Protein AF-A0A2W4WTA4-F1 (afdb_monomer)

Organism: NCBI:txid268141

Sequence (120 aa):
MENKITAVRYIPETRELEVSFSSGDRLGCPVDALEMLTGTGSAFVQAPRPSDEQLCNVRVWAGGYAVDFPDIQQNFDLDELMALLPIERQIERSMHSGSARLPRFRGLGSQCNNDISCES

Nearest PDB structures (foldseek):
  3k8r-assembly1_B  TM=8.539E-01  e=3.849E-04  Rhodospirillum rubrum ATCC 11170
  8a0k-assembly3_C  TM=4.118E-01  e=6.319E+00  Trypanosoma brucei brucei
  4j4e-assembly2_F  TM=2.614E-01  e=2.814E+00  Nostoc ellipsosporum
  3s3z-assembly1_A  TM=2.318E-01  e=1.253E+00  Nostoc ellipsosporum
  2z6b-assembly1_A  TM=1.956E-01  e=8.937E+00  Tequatrovirus T4

Solvent-accessible surface area (backbone atoms only — not comparable to full-atom values): 7572 Å² total; per-residue (Å²): 133,84,78,31,49,73,46,54,44,57,40,76,94,75,44,25,38,41,37,34,35,69,82,71,52,72,41,79,42,53,54,88,63,51,43,52,26,38,66,74,90,84,49,76,42,80,43,81,84,78,54,66,75,45,44,62,63,36,36,70,27,83,93,19,46,24,42,33,26,70,79,72,45,38,46,46,46,45,70,54,58,57,68,65,44,71,93,63,94,70,82,74,98,68,92,78,96,71,92,70,84,61,55,80,38,60,31,69,72,83,75,80,85,78,80,82,89,79,89,130

Secondary structure (DSSP, 8-state):
----EEEEEEETTTTEEEEEETTS-EEEEEGGGSB-EEE-SS-EEEPPPPPHHHHHT-EEETTTTEEEEGGGTEEEEHHHHHTTS-S-SS--S------PPPPBP---------------

Radius of gyration: 17.09 Å; Cα contacts (8 Å, |Δi|>4): 182; chains: 1; bounding box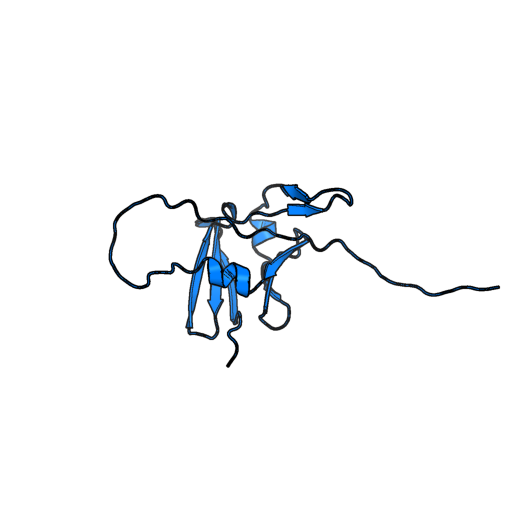: 36×32×71 Å

InterPro domains:
  IPR018841 Protein of unknown function DUF2442 [PF10387] (5-83)

Structure (mmCIF, N/CA/C/O backbone):
data_AF-A0A2W4WTA4-F1
#
_entry.id   AF-A0A2W4WTA4-F1
#
loop_
_atom_site.group_PDB
_atom_site.id
_atom_site.type_symbol
_atom_site.label_atom_id
_atom_site.label_alt_id
_atom_site.label_comp_id
_atom_site.label_asym_id
_atom_site.label_entity_id
_atom_site.label_seq_id
_atom_site.pdbx_PDB_ins_code
_atom_site.Cartn_x
_atom_site.Cartn_y
_atom_site.Cartn_z
_atom_site.occupancy
_atom_site.B_iso_or_equiv
_atom_site.auth_seq_id
_atom_site.auth_comp_id
_atom_site.auth_asym_id
_atom_site.auth_atom_id
_atom_site.pdbx_PDB_model_num
ATOM 1 N N . MET A 1 1 ? -15.506 -17.505 4.496 1.00 58.25 1 MET A N 1
ATOM 2 C CA . MET A 1 1 ? -15.315 -16.290 3.682 1.00 58.25 1 MET A CA 1
ATOM 3 C C . MET A 1 1 ? -13.830 -15.999 3.725 1.00 58.25 1 MET A C 1
ATOM 5 O O . MET A 1 1 ? -13.295 -15.938 4.823 1.00 58.25 1 MET A O 1
ATOM 9 N N . GLU A 1 2 ? -13.159 -15.974 2.577 1.00 84.81 2 GLU A N 1
ATOM 10 C CA . GLU A 1 2 ? -11.730 -15.640 2.519 1.00 84.81 2 GLU A CA 1
ATOM 11 C C . GLU A 1 2 ? -11.547 -14.158 2.848 1.00 84.81 2 GLU A C 1
ATOM 13 O O . GLU A 1 2 ? -12.364 -13.336 2.422 1.00 84.81 2 GLU A O 1
ATOM 18 N N . ASN A 1 3 ? -10.521 -13.825 3.638 1.00 93.19 3 ASN A N 1
ATOM 19 C CA . ASN A 1 3 ? -10.240 -12.433 3.967 1.00 93.19 3 ASN A CA 1
ATOM 20 C C . ASN A 1 3 ? -9.751 -11.693 2.712 1.00 93.19 3 ASN A C 1
ATOM 22 O O . ASN A 1 3 ? -9.122 -12.291 1.845 1.00 93.19 3 ASN A O 1
ATOM 26 N N . LYS A 1 4 ? -10.050 -10.401 2.609 1.00 97.31 4 LYS A N 1
ATOM 27 C CA . LYS A 1 4 ? -9.649 -9.530 1.503 1.00 97.31 4 LYS A CA 1
ATOM 28 C C . LYS A 1 4 ? -9.276 -8.155 2.010 1.00 97.31 4 LYS A C 1
ATOM 30 O O . LYS A 1 4 ? -9.816 -7.688 3.008 1.00 97.31 4 LYS A O 1
ATOM 35 N N . ILE A 1 5 ? -8.430 -7.477 1.258 1.00 98.00 5 ILE A N 1
ATOM 36 C CA . ILE A 1 5 ? -8.140 -6.059 1.406 1.00 98.00 5 ILE A CA 1
ATOM 37 C C . ILE A 1 5 ? -9.322 -5.279 0.834 1.00 98.00 5 ILE A C 1
ATOM 39 O O . ILE A 1 5 ? -9.713 -5.471 -0.319 1.00 98.00 5 ILE A O 1
ATOM 43 N N . THR A 1 6 ? -9.912 -4.415 1.651 1.00 98.19 6 THR A N 1
ATOM 44 C CA . THR A 1 6 ? -11.095 -3.620 1.290 1.0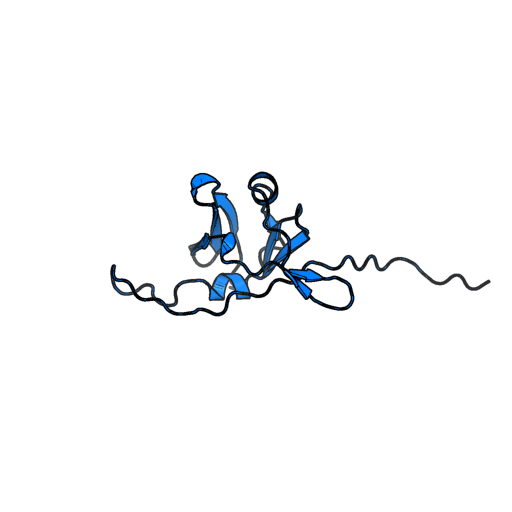0 98.19 6 THR A CA 1
ATOM 45 C C . THR A 1 6 ? -10.760 -2.156 1.055 1.00 98.19 6 THR A C 1
ATOM 47 O O . THR A 1 6 ? -11.444 -1.491 0.281 1.00 98.19 6 THR A O 1
ATOM 50 N N . ALA A 1 7 ? -9.700 -1.657 1.688 1.00 98.25 7 ALA A N 1
ATOM 51 C CA . ALA A 1 7 ? -9.190 -0.313 1.477 1.00 98.25 7 ALA A CA 1
ATOM 52 C C . ALA A 1 7 ? -7.701 -0.249 1.812 1.00 98.25 7 ALA A C 1
ATOM 54 O O . ALA A 1 7 ? -7.212 -0.990 2.668 1.00 98.25 7 ALA A O 1
ATOM 55 N N . VAL A 1 8 ? -7.005 0.678 1.162 1.00 98.25 8 VAL A N 1
ATOM 56 C CA . VAL A 1 8 ? -5.624 1.031 1.472 1.00 98.25 8 VAL A CA 1
ATOM 57 C C . VAL A 1 8 ? -5.429 2.530 1.293 1.00 98.25 8 VAL A C 1
ATOM 59 O O . VAL A 1 8 ? -6.057 3.129 0.418 1.00 98.25 8 VAL A O 1
ATOM 62 N N . ARG A 1 9 ? -4.576 3.134 2.118 1.00 98.00 9 ARG A N 1
ATOM 63 C CA . ARG A 1 9 ? -4.106 4.507 1.926 1.00 98.00 9 ARG A CA 1
ATOM 64 C C . ARG A 1 9 ? -2.722 4.711 2.524 1.00 98.00 9 ARG A C 1
ATOM 66 O O . ARG A 1 9 ? -2.367 4.074 3.513 1.00 98.00 9 ARG A O 1
ATOM 73 N N . TYR A 1 10 ? -1.985 5.645 1.941 1.00 98.00 10 TYR A N 1
ATOM 74 C CA . TYR A 1 10 ? -0.745 6.164 2.497 1.00 98.00 10 TYR A CA 1
ATOM 75 C C . TYR A 1 10 ? -1.025 7.385 3.385 1.00 98.00 10 TYR A C 1
ATOM 77 O O . TYR A 1 10 ? -1.870 8.214 3.043 1.00 98.00 10 TYR A O 1
ATOM 85 N N . ILE A 1 11 ? -0.331 7.483 4.520 1.00 97.06 11 ILE A N 1
ATOM 86 C CA . ILE A 1 11 ? -0.392 8.605 5.464 1.00 97.06 11 ILE A CA 1
ATOM 87 C C . ILE A 1 11 ? 0.977 9.309 5.439 1.00 97.06 11 ILE A C 1
ATOM 89 O O . ILE A 1 11 ? 1.921 8.809 6.059 1.00 97.06 11 ILE A O 1
ATOM 93 N N . PRO A 1 12 ? 1.123 10.442 4.721 1.00 95.81 12 PRO A N 1
ATOM 94 C CA . PRO A 1 12 ? 2.414 11.114 4.552 1.00 95.81 12 PRO A CA 1
ATOM 95 C C . PRO A 1 12 ? 3.039 11.594 5.864 1.00 95.81 12 PRO A C 1
ATOM 97 O O . PRO A 1 12 ? 4.255 11.548 6.022 1.00 95.81 12 PRO A O 1
ATOM 100 N N . GLU A 1 13 ? 2.218 12.021 6.825 1.00 94.88 13 GLU A N 1
ATOM 101 C CA . GLU A 1 13 ? 2.679 12.609 8.086 1.00 94.88 13 GLU A CA 1
ATOM 102 C C . GLU A 1 13 ? 3.476 11.619 8.941 1.00 94.88 13 GLU A C 1
ATOM 104 O O . GLU A 1 13 ? 4.407 12.016 9.643 1.00 94.88 13 GLU A O 1
ATOM 109 N N . THR A 1 14 ? 3.116 10.336 8.883 1.00 94.06 14 THR A N 1
ATOM 110 C CA . THR A 1 14 ? 3.766 9.257 9.641 1.00 94.06 14 THR A CA 1
ATOM 111 C C . THR A 1 14 ? 4.542 8.285 8.754 1.00 94.06 14 THR A C 1
ATOM 113 O O . THR A 1 14 ? 5.232 7.408 9.268 1.00 94.06 14 THR A O 1
ATOM 116 N N . ARG A 1 15 ? 4.475 8.451 7.426 1.00 95.44 15 ARG A N 1
ATOM 117 C CA . ARG A 1 15 ? 4.963 7.497 6.417 1.00 95.44 15 ARG A CA 1
ATOM 118 C C . ARG A 1 15 ? 4.444 6.074 6.639 1.00 95.44 15 ARG A C 1
ATOM 120 O O . ARG A 1 15 ? 5.175 5.090 6.491 1.00 95.44 15 ARG A O 1
ATOM 127 N N . GLU A 1 16 ? 3.166 5.964 6.982 1.00 95.81 16 GLU A N 1
ATOM 128 C CA . GLU A 1 16 ? 2.505 4.689 7.256 1.00 95.81 16 GLU A CA 1
ATOM 129 C C . GLU A 1 16 ? 1.545 4.287 6.138 1.00 95.81 16 GLU A C 1
ATOM 131 O O . GLU A 1 16 ? 0.882 5.111 5.507 1.00 95.81 16 GLU A O 1
ATOM 136 N N . LEU A 1 17 ? 1.460 2.981 5.923 1.00 96.06 17 LEU A N 1
ATOM 137 C CA . LEU A 1 17 ? 0.427 2.332 5.143 1.00 96.06 17 LEU A CA 1
ATOM 138 C C . LEU A 1 17 ? -0.697 1.897 6.083 1.00 96.06 17 LEU A C 1
ATOM 140 O O . LEU A 1 17 ? -0.464 1.122 7.013 1.00 96.06 17 LEU A O 1
ATOM 144 N N . GLU A 1 18 ? -1.914 2.359 5.819 1.00 97.25 18 GLU A N 1
ATOM 145 C CA . GLU A 1 18 ? -3.117 1.878 6.494 1.00 97.25 18 GLU A CA 1
ATOM 146 C C . GLU A 1 18 ? -3.875 0.933 5.558 1.00 97.25 18 GLU A C 1
ATOM 148 O O . GLU A 1 18 ? -4.274 1.326 4.460 1.00 97.25 18 GLU A O 1
ATOM 153 N N . VAL A 1 19 ? -4.091 -0.307 5.998 1.00 97.31 19 VAL A N 1
ATOM 154 C CA . VAL A 1 19 ? -4.804 -1.352 5.250 1.00 97.31 19 VAL A CA 1
ATOM 155 C C . VAL A 1 19 ? -6.011 -1.805 6.060 1.00 97.31 19 VAL A C 1
ATOM 157 O O . VAL A 1 19 ? -5.891 -2.120 7.244 1.00 97.31 19 VAL A O 1
ATOM 160 N N . SER A 1 20 ? -7.184 -1.844 5.432 1.00 97.56 20 SER A N 1
ATOM 161 C CA . SER A 1 20 ? -8.400 -2.414 6.020 1.00 97.56 20 SER A CA 1
ATOM 162 C C . SER A 1 20 ? -8.715 -3.759 5.386 1.00 97.56 20 SER A C 1
ATOM 164 O O . SER A 1 20 ? -8.649 -3.903 4.162 1.00 97.56 20 SER A O 1
ATOM 166 N N . PHE A 1 21 ? -9.104 -4.722 6.217 1.00 96.62 21 PHE A N 1
ATOM 167 C CA . PHE A 1 21 ? -9.458 -6.067 5.782 1.00 96.62 21 PHE A CA 1
ATOM 168 C C . PHE A 1 21 ? -10.957 -6.334 5.938 1.00 96.62 21 PHE A C 1
ATOM 170 O O . PHE A 1 21 ? -11.643 -5.727 6.762 1.00 96.62 21 PHE A O 1
ATOM 177 N N . SER A 1 22 ? -11.483 -7.283 5.168 1.00 96.88 22 SER A N 1
ATOM 178 C CA . SER A 1 22 ? -12.884 -7.711 5.243 1.00 96.88 22 SER A CA 1
ATOM 179 C C . SER A 1 22 ? -13.239 -8.401 6.565 1.00 96.88 22 SER A C 1
ATOM 181 O O . SER A 1 22 ? -14.412 -8.440 6.923 1.00 96.88 22 SER A O 1
ATOM 183 N N . SER A 1 23 ? -12.242 -8.894 7.312 1.00 93.50 23 SER A N 1
ATOM 184 C CA . SER A 1 23 ? -12.400 -9.383 8.688 1.00 93.50 23 SER A CA 1
ATOM 185 C C . SER A 1 23 ? -12.774 -8.278 9.683 1.00 93.50 23 SER A C 1
ATOM 187 O O . SER A 1 23 ? -13.227 -8.577 10.785 1.00 93.50 23 SER A O 1
ATOM 189 N N . GLY A 1 24 ? -12.600 -7.005 9.307 1.00 94.31 24 GLY A N 1
ATOM 190 C CA . GLY A 1 24 ? -12.736 -5.848 10.191 1.00 94.31 24 GLY A CA 1
ATOM 191 C C . GLY A 1 24 ? -11.422 -5.421 10.851 1.00 94.31 24 GLY A C 1
ATOM 192 O O . GLY A 1 24 ? -11.381 -4.365 11.487 1.00 94.31 24 GLY A O 1
ATOM 193 N N . ASP A 1 25 ? -10.348 -6.197 10.679 1.00 93.81 25 ASP A N 1
ATOM 194 C CA . ASP A 1 25 ? -9.015 -5.824 11.145 1.00 93.81 25 ASP A CA 1
ATOM 195 C C . ASP A 1 25 ? -8.446 -4.653 10.342 1.00 93.81 25 ASP A C 1
ATOM 197 O O . ASP A 1 25 ? -8.835 -4.383 9.198 1.00 93.81 25 ASP A O 1
ATOM 201 N N . ARG A 1 26 ? -7.491 -3.957 10.961 1.00 95.19 26 ARG A N 1
ATOM 202 C CA . ARG A 1 26 ? -6.735 -2.874 10.338 1.00 95.19 26 ARG A CA 1
ATOM 203 C C . ARG A 1 26 ? -5.259 -3.035 10.649 1.00 95.19 26 ARG A C 1
ATOM 205 O O . ARG A 1 26 ? -4.900 -3.263 11.802 1.00 95.19 26 ARG A O 1
ATOM 212 N N . LEU A 1 27 ? -4.433 -2.870 9.627 1.00 94.38 27 LEU A N 1
ATOM 213 C CA . LEU A 1 27 ? -2.984 -2.805 9.742 1.00 94.38 27 LEU A CA 1
ATOM 214 C C . LEU A 1 27 ? -2.546 -1.353 9.557 1.00 94.38 27 LEU A C 1
ATOM 216 O O . LEU A 1 27 ? -2.894 -0.737 8.554 1.00 94.38 27 LEU A O 1
ATOM 220 N N . GLY A 1 28 ? -1.773 -0.835 10.507 1.00 94.56 28 GLY A N 1
ATOM 221 C CA . GLY A 1 28 ? -0.923 0.337 10.313 1.00 94.56 28 GLY A CA 1
ATOM 222 C C . GLY A 1 28 ? 0.524 -0.137 10.288 1.00 94.56 28 GLY A C 1
ATOM 223 O O . GLY A 1 28 ? 0.960 -0.787 11.237 1.00 94.56 28 GLY A O 1
ATOM 224 N N . CYS A 1 29 ? 1.248 0.124 9.203 1.00 91.06 29 CYS A N 1
ATOM 225 C CA . CYS A 1 29 ? 2.632 -0.316 9.052 1.00 91.06 29 CYS A CA 1
ATOM 226 C C . CYS A 1 29 ? 3.499 0.813 8.483 1.00 91.06 29 CYS A C 1
ATOM 228 O O . CYS A 1 29 ? 3.147 1.358 7.435 1.00 91.06 29 CYS A O 1
ATOM 230 N N . PRO A 1 30 ? 4.639 1.160 9.109 1.00 92.94 30 PRO A N 1
ATOM 231 C CA . PRO A 1 30 ? 5.600 2.075 8.507 1.00 92.94 30 PRO A CA 1
ATOM 232 C C . PRO A 1 30 ? 6.081 1.531 7.161 1.00 92.94 30 PRO A C 1
ATOM 234 O O . PRO A 1 30 ? 6.616 0.425 7.095 1.00 92.94 30 PRO A O 1
ATOM 237 N N . VAL A 1 31 ? 5.945 2.316 6.091 1.00 91.81 31 VAL A N 1
ATOM 238 C CA . VAL A 1 31 ? 6.370 1.895 4.744 1.00 91.81 31 VAL A CA 1
ATOM 239 C C . VAL A 1 31 ? 7.870 1.601 4.707 1.00 91.81 31 VAL A C 1
ATOM 241 O O . VAL A 1 31 ? 8.319 0.712 3.997 1.00 91.81 31 VAL A O 1
ATOM 244 N N . ASP A 1 32 ? 8.656 2.300 5.522 1.00 88.94 32 ASP A N 1
ATOM 245 C CA . ASP A 1 32 ? 10.103 2.103 5.591 1.00 88.94 32 ASP A CA 1
ATOM 246 C C . ASP A 1 32 ? 10.506 0.767 6.258 1.00 88.94 32 ASP A C 1
ATOM 248 O O . ASP A 1 32 ? 11.669 0.375 6.179 1.00 88.94 32 ASP A O 1
ATOM 252 N N . ALA A 1 33 ? 9.570 0.063 6.907 1.00 87.69 33 ALA A N 1
ATOM 253 C CA . ALA A 1 33 ? 9.780 -1.291 7.421 1.00 87.69 33 ALA A CA 1
ATOM 254 C C . ALA A 1 33 ? 9.484 -2.376 6.367 1.00 87.69 33 ALA A C 1
ATOM 256 O O . ALA A 1 33 ? 9.672 -3.557 6.630 1.00 87.69 33 ALA A O 1
ATOM 257 N N . LEU A 1 34 ? 9.011 -2.008 5.178 1.00 88.50 34 LEU A N 1
ATOM 258 C CA . LEU A 1 34 ? 8.666 -2.942 4.110 1.00 88.50 34 LEU A CA 1
ATOM 259 C C . LEU A 1 34 ? 9.920 -3.237 3.258 1.00 88.50 34 LEU A C 1
ATOM 261 O O . LEU A 1 34 ? 10.576 -2.315 2.772 1.00 88.50 34 LEU A O 1
ATOM 265 N N . GLU A 1 35 ? 10.289 -4.514 3.069 1.00 86.81 35 GLU A N 1
ATOM 266 C CA . GLU A 1 35 ? 11.495 -4.901 2.307 1.00 86.81 35 GLU A CA 1
ATOM 267 C C . GLU A 1 35 ? 11.257 -4.818 0.794 1.00 86.81 35 GLU A C 1
ATOM 269 O O . GLU A 1 35 ? 10.975 -5.815 0.129 1.00 86.81 35 GLU A O 1
ATOM 274 N N . MET A 1 36 ? 11.322 -3.610 0.234 1.00 87.56 36 MET A N 1
ATOM 275 C CA . MET A 1 36 ? 11.114 -3.378 -1.199 1.00 87.56 36 MET A CA 1
ATOM 276 C C . MET A 1 36 ? 12.337 -3.802 -2.017 1.00 87.56 36 MET A C 1
ATOM 278 O O . MET A 1 36 ? 13.433 -3.278 -1.801 1.00 87.56 36 MET A O 1
ATOM 282 N N . LEU A 1 37 ? 12.158 -4.697 -2.993 1.00 85.31 37 LEU A N 1
ATOM 283 C CA . LEU A 1 37 ? 13.258 -5.209 -3.816 1.00 85.31 37 LEU A CA 1
ATOM 284 C C . LEU A 1 37 ? 12.994 -5.017 -5.311 1.00 85.31 37 LEU A C 1
ATOM 286 O O . LEU A 1 37 ? 11.901 -5.270 -5.823 1.00 85.31 37 LEU A O 1
ATOM 290 N N . THR A 1 38 ? 14.044 -4.659 -6.042 1.00 83.62 38 THR A N 1
ATOM 291 C CA . THR A 1 38 ? 14.045 -4.589 -7.505 1.00 83.62 38 THR A CA 1
ATOM 292 C C . THR A 1 38 ? 14.791 -5.792 -8.072 1.00 83.62 38 THR A C 1
ATOM 294 O O . THR A 1 38 ? 15.915 -6.094 -7.664 1.00 83.62 38 THR A O 1
ATOM 297 N N . GLY A 1 39 ? 14.178 -6.485 -9.034 1.00 79.88 39 GLY A N 1
ATOM 298 C CA . GLY A 1 39 ? 14.843 -7.544 -9.789 1.00 79.88 39 GLY A CA 1
ATOM 299 C C . GLY A 1 39 ? 15.764 -6.962 -10.863 1.00 79.88 39 GLY A C 1
ATOM 300 O O . GLY A 1 39 ? 15.319 -6.187 -11.703 1.00 79.88 39 GLY A O 1
ATOM 301 N N . THR A 1 40 ? 17.036 -7.360 -10.874 1.00 81.25 40 THR A N 1
ATOM 302 C CA . THR A 1 40 ? 18.023 -6.969 -11.903 1.00 81.25 40 THR A CA 1
ATOM 303 C C . THR A 1 40 ? 18.224 -8.049 -12.974 1.00 81.25 40 THR A C 1
ATOM 305 O O . THR A 1 40 ? 19.185 -8.010 -13.738 1.00 81.25 40 THR A O 1
ATOM 308 N N . GLY A 1 41 ? 17.346 -9.055 -13.012 1.00 80.25 41 GLY A N 1
ATOM 309 C CA . GLY A 1 41 ? 17.446 -10.233 -13.882 1.00 80.25 41 GLY A CA 1
ATOM 310 C C . GLY A 1 41 ? 18.342 -11.348 -13.331 1.00 80.25 41 GLY A C 1
ATOM 311 O O . GLY A 1 41 ? 18.064 -12.517 -13.577 1.00 80.25 41 GLY A O 1
ATOM 312 N N . SER A 1 42 ? 19.367 -11.019 -12.539 1.00 83.00 42 SER A N 1
ATOM 313 C CA . SER A 1 42 ? 20.273 -11.995 -11.905 1.00 83.00 42 SER A CA 1
ATOM 314 C C . SER A 1 42 ? 20.168 -12.044 -10.379 1.00 83.00 42 SER A C 1
ATOM 316 O O . SER A 1 42 ? 20.554 -13.041 -9.771 1.00 83.00 42 SER A O 1
ATOM 318 N N . ALA A 1 43 ? 19.635 -10.992 -9.755 1.00 82.75 43 ALA A N 1
ATOM 319 C CA . ALA A 1 43 ? 19.449 -10.905 -8.314 1.00 82.75 43 ALA A CA 1
ATOM 320 C C . ALA A 1 43 ? 18.270 -9.992 -7.955 1.00 82.75 43 ALA A C 1
ATOM 322 O O . ALA A 1 43 ? 17.822 -9.173 -8.760 1.00 82.75 43 ALA A O 1
ATOM 323 N N . PHE A 1 44 ? 17.804 -10.119 -6.715 1.00 83.81 44 PHE A N 1
ATOM 324 C CA . PHE A 1 44 ? 16.982 -9.101 -6.073 1.00 83.81 44 PHE A CA 1
ATOM 325 C C . PHE A 1 44 ? 17.891 -8.208 -5.238 1.00 83.81 44 PHE A C 1
ATOM 327 O O . PHE A 1 44 ? 18.677 -8.703 -4.428 1.00 83.81 44 PHE A O 1
ATOM 334 N N . VAL A 1 45 ? 17.798 -6.902 -5.457 1.00 88.06 45 VAL A N 1
ATOM 335 C CA . VAL A 1 45 ? 18.525 -5.887 -4.689 1.00 88.06 45 VAL A CA 1
ATOM 336 C C . VAL A 1 45 ? 17.534 -4.941 -4.036 1.00 88.06 45 VAL A C 1
ATOM 338 O O . VAL A 1 45 ? 16.409 -4.802 -4.511 1.00 88.06 45 VAL A O 1
ATOM 341 N N . GLN A 1 46 ? 17.957 -4.273 -2.966 1.00 87.06 46 GLN A N 1
ATOM 342 C CA . GLN A 1 46 ? 17.134 -3.271 -2.301 1.00 87.06 46 GLN A CA 1
ATOM 343 C C . GLN A 1 46 ? 16.711 -2.182 -3.294 1.00 87.06 46 GLN A C 1
ATOM 345 O O . GLN A 1 46 ? 17.557 -1.575 -3.957 1.00 87.06 46 GLN A O 1
ATOM 350 N N . ALA A 1 47 ? 15.406 -1.938 -3.392 1.00 87.25 47 ALA A N 1
ATOM 351 C CA . ALA A 1 47 ? 14.875 -0.848 -4.191 1.00 87.25 47 ALA A CA 1
ATOM 352 C C . ALA A 1 47 ? 15.255 0.504 -3.557 1.00 87.25 47 ALA A C 1
ATOM 354 O O . ALA A 1 47 ? 15.357 0.603 -2.326 1.00 87.25 47 ALA A O 1
ATOM 355 N N . PRO A 1 48 ? 15.449 1.566 -4.361 1.00 89.31 48 PRO A N 1
ATOM 356 C CA . PRO A 1 48 ? 15.571 2.918 -3.832 1.00 89.31 48 PRO A CA 1
ATOM 357 C C . PRO A 1 48 ? 14.389 3.257 -2.920 1.00 89.31 48 PRO A C 1
ATOM 359 O O . PRO A 1 48 ? 13.253 2.881 -3.206 1.00 89.31 48 PRO A O 1
ATOM 362 N N . ARG A 1 49 ? 14.652 3.995 -1.836 1.00 92.19 49 ARG A N 1
ATOM 363 C CA . ARG A 1 49 ? 13.601 4.472 -0.928 1.00 92.19 49 ARG A CA 1
ATOM 364 C C . ARG A 1 49 ? 12.578 5.316 -1.716 1.00 92.19 49 ARG A C 1
ATOM 366 O O . ARG A 1 49 ? 12.992 6.326 -2.288 1.00 92.19 49 ARG A O 1
ATOM 373 N N . PRO A 1 50 ? 11.278 4.970 -1.711 1.00 93.19 50 PRO A N 1
ATOM 374 C CA . PRO A 1 50 ? 10.259 5.746 -2.418 1.00 93.19 50 PRO A CA 1
ATOM 375 C C . PRO A 1 50 ? 10.019 7.131 -1.810 1.00 93.19 50 PRO A C 1
ATOM 377 O O . PRO A 1 50 ? 10.061 7.303 -0.581 1.00 93.19 50 PRO A O 1
ATOM 380 N N . SER A 1 51 ? 9.699 8.102 -2.670 1.00 95.81 51 SER A N 1
ATOM 381 C CA . SER A 1 51 ? 9.184 9.409 -2.251 1.00 95.81 51 SER A CA 1
ATOM 382 C C . SER A 1 51 ? 7.730 9.314 -1.777 1.00 95.81 51 SER A C 1
ATOM 384 O O . SER A 1 51 ? 7.019 8.369 -2.111 1.00 95.81 51 SER A O 1
ATOM 386 N N . ASP A 1 52 ? 7.265 10.306 -1.013 1.00 96.56 52 ASP A N 1
ATOM 387 C CA . ASP A 1 52 ? 5.860 10.372 -0.582 1.00 96.56 52 ASP A CA 1
ATOM 388 C C . ASP A 1 52 ? 4.894 10.403 -1.774 1.00 96.56 52 ASP A C 1
ATOM 390 O O . ASP A 1 52 ? 3.877 9.717 -1.762 1.00 96.56 52 ASP A O 1
ATOM 394 N N . GLU A 1 53 ? 5.242 11.140 -2.832 1.00 96.56 53 GLU A N 1
ATOM 395 C CA . GLU A 1 53 ? 4.430 11.244 -4.050 1.00 96.56 53 GLU A CA 1
ATOM 396 C C . GLU A 1 53 ? 4.208 9.879 -4.712 1.00 96.56 53 GLU A C 1
ATOM 398 O O . GLU A 1 53 ? 3.083 9.558 -5.087 1.00 96.56 53 GLU A O 1
ATOM 403 N N . GLN A 1 54 ? 5.252 9.046 -4.783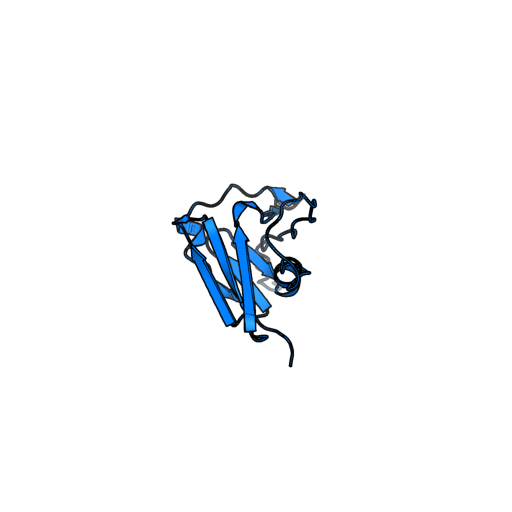 1.00 95.31 54 GLN A N 1
ATOM 404 C CA . GLN A 1 54 ? 5.161 7.690 -5.335 1.00 95.31 54 GLN A CA 1
ATOM 405 C C . GLN A 1 54 ? 4.313 6.752 -4.463 1.00 95.31 54 GLN A C 1
ATOM 407 O O . GLN A 1 54 ? 3.715 5.799 -4.964 1.00 95.31 54 GLN A O 1
ATOM 412 N N . LEU A 1 55 ? 4.267 7.000 -3.152 1.00 96.19 55 LEU A N 1
ATOM 413 C CA . LEU A 1 55 ? 3.495 6.200 -2.198 1.00 96.19 55 LEU A CA 1
ATOM 414 C C . LEU A 1 55 ? 2.011 6.589 -2.172 1.00 96.19 55 LEU A C 1
ATOM 416 O O . LEU A 1 55 ? 1.164 5.743 -1.887 1.00 96.19 55 LEU A O 1
ATOM 420 N N . CYS A 1 56 ? 1.673 7.835 -2.511 1.00 96.31 56 CYS A N 1
ATOM 421 C CA . CYS A 1 56 ? 0.293 8.330 -2.53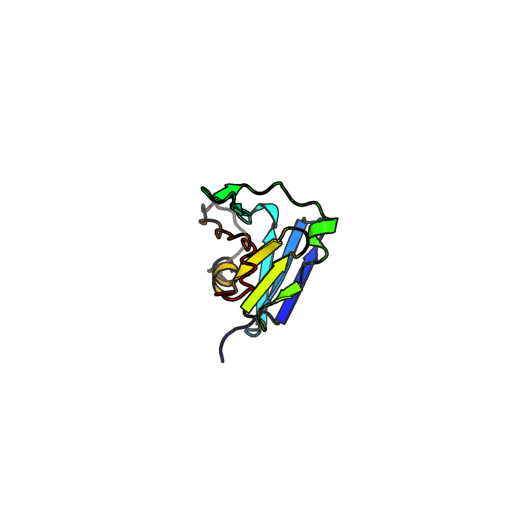6 1.00 96.31 56 CYS A CA 1
ATOM 422 C C . CYS A 1 56 ? -0.614 7.592 -3.534 1.00 96.31 56 CYS A C 1
ATOM 424 O O . CYS A 1 56 ? -1.818 7.502 -3.302 1.00 96.31 56 CYS A O 1
ATOM 426 N N . ASN A 1 57 ? -0.053 7.032 -4.609 1.00 95.00 57 ASN A N 1
ATOM 427 C CA . ASN A 1 57 ? -0.806 6.303 -5.638 1.00 95.00 57 ASN A CA 1
ATOM 428 C C . ASN A 1 57 ? -1.083 4.830 -5.284 1.00 95.00 57 ASN A C 1
ATOM 430 O O . ASN A 1 57 ? -1.466 4.038 -6.150 1.00 95.00 57 ASN A O 1
ATOM 434 N N . VAL A 1 58 ? -0.896 4.452 -4.017 1.00 97.25 58 VAL A N 1
ATOM 435 C CA . VAL A 1 58 ? -1.189 3.109 -3.518 1.00 97.25 58 VAL A CA 1
ATOM 436 C C . VAL A 1 58 ? -2.651 2.718 -3.738 1.00 97.25 58 VAL A C 1
ATOM 438 O O . VAL A 1 58 ? -3.572 3.511 -3.533 1.00 97.25 58 VAL A O 1
ATOM 441 N N . ARG A 1 59 ? -2.882 1.466 -4.139 1.00 97.88 59 ARG A N 1
ATOM 442 C CA . ARG A 1 59 ? -4.225 0.954 -4.440 1.00 97.88 59 ARG A CA 1
ATOM 443 C C . ARG A 1 59 ? -4.399 -0.505 -4.052 1.00 97.88 59 ARG A C 1
ATOM 445 O O . ARG A 1 59 ? -3.442 -1.269 -3.975 1.00 97.88 59 ARG A O 1
ATOM 452 N N . VAL A 1 60 ? -5.652 -0.903 -3.853 1.00 98.12 60 VAL A N 1
ATOM 453 C CA . VAL A 1 60 ? -6.013 -2.321 -3.755 1.00 98.12 60 VAL A CA 1
ATOM 454 C C . VAL A 1 60 ? -5.907 -2.942 -5.146 1.00 98.12 60 VAL A C 1
ATOM 456 O O . VAL A 1 60 ? -6.383 -2.368 -6.127 1.00 98.12 60 VAL A O 1
ATOM 459 N N . TRP A 1 61 ? -5.304 -4.122 -5.233 1.00 96.81 61 TRP A N 1
ATOM 460 C CA . TRP A 1 61 ? -5.074 -4.833 -6.484 1.00 96.81 61 TRP A CA 1
ATOM 461 C C . TRP A 1 61 ? -5.449 -6.316 -6.375 1.00 96.81 61 TRP A C 1
ATOM 463 O O . TRP A 1 61 ? -5.910 -6.789 -5.331 1.00 96.81 61 TRP A O 1
ATOM 473 N N . ALA A 1 62 ? -5.350 -7.032 -7.499 1.00 95.44 62 ALA A N 1
ATOM 474 C CA . ALA A 1 62 ? -5.647 -8.460 -7.614 1.00 95.44 62 ALA A CA 1
ATOM 475 C C . ALA A 1 62 ? -7.013 -8.872 -7.020 1.00 95.44 62 ALA A C 1
ATOM 477 O O . ALA A 1 62 ? -7.144 -9.936 -6.434 1.00 95.44 62 ALA A O 1
ATOM 478 N N . GLY A 1 63 ? -8.046 -8.025 -7.118 1.00 95.81 63 GLY A N 1
ATOM 479 C CA . GLY A 1 63 ? -9.377 -8.334 -6.572 1.00 95.81 63 GLY A CA 1
ATOM 480 C C . GLY A 1 63 ? -9.453 -8.387 -5.036 1.00 95.81 63 GLY A C 1
ATOM 481 O O . GLY A 1 63 ? -10.340 -9.059 -4.497 1.00 95.81 63 GLY A O 1
ATOM 482 N N . GLY A 1 64 ? -8.540 -7.689 -4.349 1.00 97.06 64 GLY A N 1
ATOM 483 C CA . GLY A 1 64 ? -8.463 -7.617 -2.887 1.00 97.06 64 GLY A CA 1
ATOM 484 C C . GLY A 1 64 ? -7.400 -8.521 -2.265 1.00 97.06 64 GLY A C 1
ATOM 485 O O . GLY A 1 64 ? -7.386 -8.661 -1.046 1.00 97.06 64 GLY A O 1
ATOM 486 N N . TYR A 1 65 ? -6.532 -9.137 -3.068 1.00 96.75 65 TYR A N 1
ATOM 487 C CA . TYR A 1 65 ? -5.484 -10.041 -2.581 1.00 96.75 65 TYR A CA 1
ATOM 488 C C . TYR A 1 65 ? -4.084 -9.416 -2.570 1.00 96.75 65 TYR A C 1
ATOM 490 O O . TYR A 1 65 ? -3.145 -10.082 -2.155 1.00 96.75 65 TYR A O 1
ATOM 498 N N . ALA A 1 66 ? -3.939 -8.149 -2.972 1.00 96.31 66 ALA A N 1
ATOM 499 C CA . ALA A 1 66 ? -2.680 -7.418 -2.865 1.00 96.31 66 ALA A CA 1
ATOM 500 C C . ALA A 1 66 ? -2.895 -5.904 -2.701 1.00 96.31 66 ALA A C 1
ATOM 502 O O . ALA A 1 66 ? -3.933 -5.359 -3.095 1.00 96.31 66 ALA A O 1
ATOM 503 N N . VAL A 1 67 ? -1.892 -5.223 -2.154 1.00 96.75 67 VAL A N 1
ATOM 504 C CA . VAL A 1 67 ? -1.686 -3.775 -2.303 1.00 96.75 67 VAL A CA 1
ATOM 505 C C . VAL A 1 67 ? -0.671 -3.549 -3.415 1.00 96.75 67 VAL A C 1
ATOM 507 O O . VAL A 1 67 ? 0.339 -4.236 -3.457 1.00 96.75 67 VAL A O 1
ATOM 510 N N . ASP A 1 68 ? -0.916 -2.579 -4.290 1.00 96.38 68 ASP A N 1
ATOM 511 C CA . ASP A 1 68 ? -0.028 -2.217 -5.396 1.00 96.38 68 ASP A CA 1
ATOM 512 C C . ASP A 1 68 ? 0.425 -0.758 -5.275 1.00 96.38 68 ASP A C 1
ATOM 514 O O . ASP A 1 68 ? -0.389 0.139 -5.034 1.00 96.38 68 ASP A O 1
ATOM 518 N N . PHE A 1 69 ? 1.723 -0.538 -5.473 1.00 95.06 69 PHE A N 1
ATOM 519 C CA . PHE A 1 69 ? 2.366 0.763 -5.611 1.00 95.06 69 PHE A CA 1
ATOM 520 C C . PHE A 1 69 ? 2.864 0.907 -7.059 1.00 95.06 69 PHE A C 1
ATOM 522 O O . PHE A 1 69 ? 4.013 0.556 -7.361 1.00 95.06 69 PHE A O 1
ATOM 529 N N . PRO A 1 70 ? 2.020 1.416 -7.976 1.00 93.50 70 PRO A N 1
ATOM 530 C CA . PRO A 1 70 ? 2.303 1.384 -9.410 1.00 93.50 70 PRO A CA 1
ATOM 531 C C . PRO A 1 70 ? 3.559 2.179 -9.791 1.00 93.50 70 PRO A C 1
ATOM 533 O O . PRO A 1 70 ? 4.333 1.734 -10.637 1.00 93.50 70 PRO A O 1
ATOM 536 N N . ASP A 1 71 ? 3.815 3.304 -9.120 1.00 93.38 71 ASP A N 1
ATOM 537 C CA . ASP A 1 71 ? 4.921 4.213 -9.456 1.00 93.38 71 ASP A CA 1
ATOM 538 C C . ASP A 1 71 ? 6.307 3.657 -9.100 1.00 93.38 71 ASP A C 1
ATOM 540 O O . ASP A 1 71 ? 7.323 4.139 -9.604 1.00 93.38 71 ASP A O 1
ATOM 544 N N . ILE A 1 72 ? 6.356 2.633 -8.245 1.00 90.75 72 ILE A N 1
ATOM 545 C CA . ILE A 1 72 ? 7.585 1.910 -7.879 1.00 90.75 72 ILE A CA 1
ATOM 546 C C . ILE A 1 72 ? 7.553 0.441 -8.307 1.00 90.75 72 ILE A C 1
ATOM 548 O O . ILE A 1 72 ? 8.510 -0.286 -8.049 1.00 90.75 72 ILE A O 1
ATOM 552 N N . GLN A 1 73 ? 6.482 0.009 -8.985 1.00 90.94 73 GLN A N 1
ATOM 553 C CA . GLN A 1 73 ? 6.294 -1.358 -9.482 1.00 90.94 73 GLN A CA 1
ATOM 554 C C . GLN A 1 73 ? 6.489 -2.424 -8.387 1.00 90.94 73 GLN A C 1
ATOM 556 O O . GLN A 1 73 ? 7.113 -3.465 -8.610 1.00 90.94 73 GLN A O 1
ATOM 561 N N . GLN A 1 74 ? 5.967 -2.145 -7.191 1.00 90.94 74 GLN A N 1
ATOM 562 C CA . GLN A 1 74 ? 5.975 -3.057 -6.045 1.00 90.94 74 GLN A CA 1
ATOM 563 C C . GLN A 1 74 ? 4.542 -3.407 -5.656 1.00 90.94 74 GLN A C 1
ATOM 565 O O . GLN A 1 74 ? 3.671 -2.542 -5.664 1.00 90.94 74 GLN A O 1
ATOM 570 N N . ASN A 1 75 ? 4.312 -4.651 -5.251 1.00 93.69 75 ASN A N 1
ATOM 571 C CA . ASN A 1 75 ? 3.056 -5.073 -4.642 1.00 93.69 75 ASN A CA 1
ATOM 572 C C . ASN A 1 75 ? 3.318 -5.998 -3.458 1.00 93.69 75 ASN A C 1
ATOM 574 O O . ASN A 1 75 ? 4.365 -6.645 -3.402 1.00 93.69 75 ASN A O 1
ATOM 578 N N . PHE A 1 76 ? 2.366 -6.001 -2.528 1.00 92.81 76 PHE A N 1
ATOM 579 C CA . PHE A 1 76 ? 2.405 -6.714 -1.256 1.00 92.81 76 PHE A CA 1
ATOM 580 C C . PHE A 1 76 ? 1.177 -7.612 -1.160 1.00 92.81 76 PHE A C 1
ATOM 582 O O . PHE A 1 76 ? 0.047 -7.110 -1.211 1.00 92.81 76 PHE A O 1
ATOM 589 N N . ASP A 1 77 ? 1.391 -8.917 -1.025 1.00 94.19 77 ASP A N 1
ATOM 590 C CA . ASP A 1 77 ? 0.300 -9.888 -1.002 1.00 94.19 77 ASP A CA 1
ATOM 591 C C . ASP A 1 77 ? -0.473 -9.833 0.324 1.00 94.19 77 ASP A C 1
ATOM 593 O O . ASP A 1 77 ? 0.054 -9.477 1.383 1.00 94.19 77 ASP A O 1
ATOM 597 N N . LEU A 1 78 ? -1.751 -10.215 0.278 1.00 94.31 78 LEU A N 1
ATOM 598 C CA . LEU A 1 78 ? -2.634 -10.264 1.445 1.00 94.31 78 LEU A CA 1
ATOM 599 C C . LEU A 1 78 ? -2.010 -11.058 2.596 1.00 94.31 78 LEU A C 1
ATOM 601 O O . LEU A 1 78 ? -2.034 -10.585 3.730 1.00 94.31 78 LEU A O 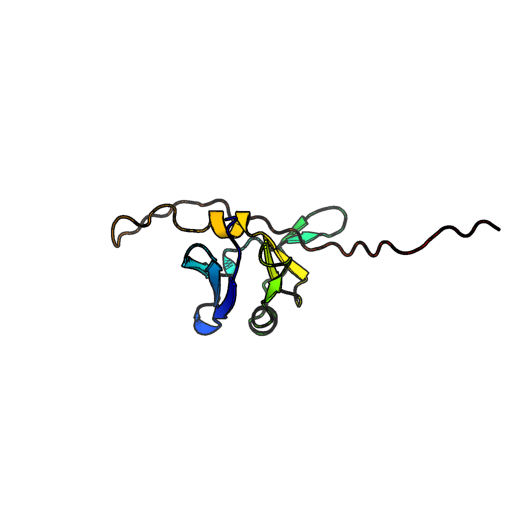1
ATOM 605 N N . ASP A 1 79 ? -1.464 -12.242 2.316 1.00 92.88 79 ASP A N 1
ATOM 606 C CA . ASP A 1 79 ? -0.905 -13.122 3.346 1.00 92.88 79 ASP A CA 1
ATOM 607 C C . ASP A 1 79 ? 0.310 -12.489 4.037 1.00 92.88 79 ASP A C 1
ATOM 609 O O . ASP A 1 79 ? 0.471 -12.607 5.253 1.00 92.88 79 ASP A O 1
ATOM 613 N N . GLU A 1 80 ? 1.130 -11.751 3.284 1.00 90.94 80 GLU A N 1
ATOM 614 C CA . GLU A 1 80 ? 2.283 -11.028 3.820 1.00 90.94 80 GLU A CA 1
ATOM 615 C C . GLU A 1 80 ? 1.842 -9.876 4.721 1.00 90.94 80 GLU A C 1
ATOM 617 O O . GLU A 1 80 ? 2.368 -9.721 5.820 1.00 90.94 80 GLU A O 1
ATOM 622 N N . LEU A 1 81 ? 0.838 -9.102 4.297 1.00 92.69 81 LEU A N 1
ATOM 623 C CA . LEU A 1 81 ? 0.282 -8.005 5.092 1.00 92.69 81 LEU A CA 1
ATOM 624 C C . LEU A 1 81 ? -0.414 -8.517 6.359 1.00 92.69 81 LEU A C 1
ATOM 626 O O . LEU A 1 81 ? -0.257 -7.939 7.433 1.00 92.69 81 LEU A O 1
ATOM 630 N N . MET A 1 82 ? -1.149 -9.624 6.263 1.00 91.94 82 MET A N 1
ATOM 631 C CA . MET A 1 82 ? -1.793 -10.263 7.412 1.00 91.94 82 MET A CA 1
ATOM 632 C 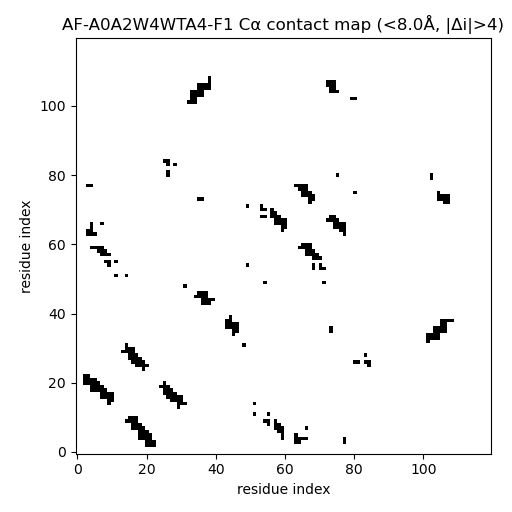C . MET A 1 82 ? -0.770 -10.770 8.433 1.00 91.94 82 MET A C 1
ATOM 634 O O . MET A 1 82 ? -1.028 -10.690 9.632 1.00 91.94 82 MET A O 1
ATOM 638 N N . ALA A 1 83 ? 0.404 -11.231 7.990 1.00 90.50 83 ALA A N 1
ATOM 639 C CA . ALA A 1 83 ? 1.485 -11.648 8.883 1.00 90.50 83 ALA A CA 1
ATOM 640 C C . ALA A 1 83 ? 2.103 -10.487 9.690 1.00 90.50 83 ALA A C 1
ATOM 642 O O . ALA A 1 83 ? 2.778 -10.738 10.689 1.00 90.50 83 ALA A O 1
ATOM 643 N N . LEU A 1 84 ? 1.866 -9.231 9.288 1.00 88.69 84 LEU A N 1
ATOM 644 C CA . LEU A 1 84 ? 2.291 -8.034 10.028 1.00 88.69 84 LEU A CA 1
ATOM 645 C C . LEU A 1 84 ? 1.291 -7.585 11.082 1.00 88.69 84 LEU A C 1
ATOM 647 O O . LEU A 1 84 ? 1.620 -6.714 11.892 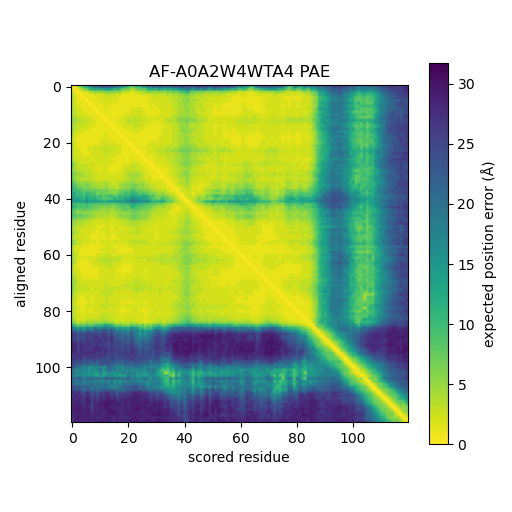1.00 88.69 84 LEU A O 1
ATOM 651 N N . LEU A 1 85 ? 0.070 -8.126 11.072 1.00 85.69 85 LEU A N 1
ATOM 652 C CA . LEU A 1 85 ? -0.865 -7.832 12.142 1.00 85.69 85 LEU A CA 1
ATOM 653 C C . LEU A 1 85 ? -0.237 -8.294 13.461 1.00 85.69 85 LEU A C 1
ATOM 655 O O . LEU A 1 85 ? 0.270 -9.417 13.539 1.00 85.69 85 LEU A O 1
ATOM 659 N N . PRO A 1 86 ? -0.249 -7.448 14.505 1.00 78.19 86 PRO A N 1
ATOM 660 C CA . PRO A 1 86 ? 0.237 -7.868 15.803 1.00 78.19 86 PRO A CA 1
ATOM 661 C C . PRO A 1 86 ? -0.541 -9.117 16.222 1.00 78.19 86 PRO A C 1
ATOM 663 O O . PRO A 1 86 ? -1.771 -9.102 16.276 1.00 78.19 86 PRO A O 1
ATOM 666 N N . ILE A 1 87 ? 0.186 -10.195 16.526 1.00 63.16 87 ILE A N 1
ATOM 667 C CA . ILE A 1 87 ? -0.385 -11.473 16.988 1.00 63.16 87 ILE A CA 1
ATOM 668 C C . ILE A 1 87 ? -1.186 -11.273 18.294 1.00 63.16 87 ILE A C 1
ATOM 670 O O . ILE A 1 87 ? -2.032 -12.087 18.655 1.00 63.16 87 ILE A O 1
ATOM 674 N N . GLU A 1 88 ? -0.999 -10.139 18.969 1.00 48.25 88 GLU A N 1
ATOM 675 C CA . GLU A 1 88 ? -1.622 -9.813 20.240 1.00 48.25 88 GLU A CA 1
ATOM 676 C C . GLU A 1 88 ? -2.555 -8.606 20.112 1.00 48.25 88 GLU A C 1
ATOM 678 O O . GLU A 1 88 ? -2.183 -7.451 20.305 1.00 48.25 88 GLU A O 1
ATOM 683 N N . ARG A 1 89 ? -3.844 -8.889 19.919 1.00 47.81 89 ARG A N 1
ATOM 684 C CA . ARG A 1 89 ? -4.902 -8.036 20.471 1.00 47.81 89 ARG A CA 1
ATOM 685 C C . ARG A 1 89 ? -5.132 -8.341 21.957 1.00 47.81 89 ARG A C 1
ATOM 687 O O . ARG A 1 89 ? -6.280 -8.382 22.371 1.00 47.81 89 ARG A O 1
ATOM 694 N N . GLN A 1 90 ? -4.098 -8.559 22.778 1.00 47.66 90 GLN A N 1
ATOM 695 C CA . GLN A 1 90 ? -4.242 -8.611 24.240 1.00 47.66 90 GLN A CA 1
ATOM 696 C C . GLN A 1 90 ? -2.971 -8.124 24.956 1.00 47.66 90 GLN A C 1
ATOM 698 O O . GLN A 1 90 ? -1.923 -8.735 24.837 1.00 47.66 90 GLN A O 1
ATOM 703 N N . ILE A 1 91 ? -3.159 -7.090 25.786 1.00 43.56 91 ILE A N 1
ATOM 704 C CA . ILE A 1 91 ? -2.278 -6.578 26.853 1.00 43.56 91 ILE A CA 1
ATOM 705 C C . ILE A 1 91 ? -1.307 -5.451 26.446 1.00 43.56 91 ILE A C 1
ATOM 707 O O . ILE A 1 91 ? -0.214 -5.655 25.948 1.00 43.56 91 ILE A O 1
ATOM 711 N N . GLU A 1 92 ? -1.793 -4.238 26.735 1.00 40.50 92 GLU A N 1
ATOM 712 C CA . GLU A 1 92 ? -1.102 -3.078 27.316 1.00 40.50 92 GLU A CA 1
ATOM 713 C C . GLU A 1 92 ? 0.271 -2.637 26.791 1.00 40.50 92 GLU A C 1
ATOM 715 O O . GLU A 1 92 ? 1.260 -3.355 26.818 1.00 40.50 92 GLU A O 1
ATOM 720 N N . ARG A 1 93 ? 0.334 -1.330 26.493 1.00 49.59 93 ARG A N 1
ATOM 721 C CA . ARG A 1 93 ? 1.476 -0.436 26.739 1.00 49.59 93 ARG A CA 1
ATOM 722 C C . ARG A 1 93 ? 2.632 -1.088 27.518 1.00 49.59 93 ARG A C 1
ATOM 724 O O . ARG A 1 93 ? 2.706 -0.937 28.732 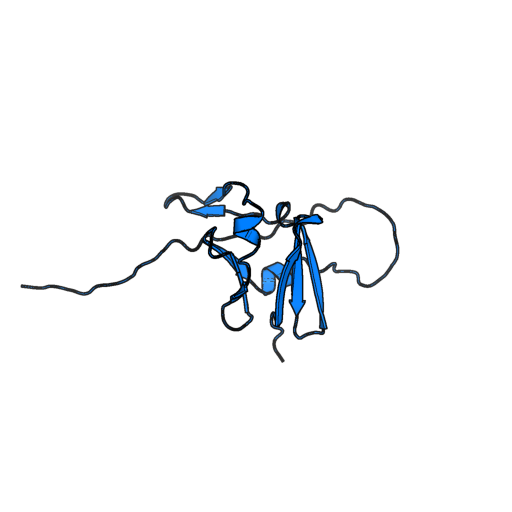1.00 49.59 93 ARG A O 1
ATOM 731 N N . SER A 1 94 ? 3.591 -1.686 26.832 1.00 41.06 94 SER A N 1
ATOM 732 C CA . SER A 1 94 ? 4.984 -1.647 27.257 1.00 41.06 94 SER A CA 1
ATOM 733 C C . SER A 1 94 ? 5.873 -2.212 26.172 1.00 41.06 94 SER A C 1
ATOM 735 O O . SER A 1 94 ? 5.519 -3.146 25.464 1.00 41.06 94 SER A O 1
ATOM 737 N N . MET A 1 95 ? 7.035 -1.590 26.046 1.00 48.38 95 MET A N 1
ATOM 738 C CA . MET A 1 95 ? 8.097 -1.942 25.120 1.00 48.38 95 MET A CA 1
ATOM 739 C C . MET A 1 95 ? 8.424 -3.439 25.184 1.00 48.38 95 MET A C 1
ATOM 741 O O . MET A 1 95 ? 8.448 -3.987 26.280 1.00 48.38 95 MET A O 1
ATOM 745 N N . HIS A 1 96 ? 8.782 -4.055 24.056 1.00 41.81 96 HIS A N 1
ATOM 746 C CA . HIS A 1 96 ? 10.093 -4.685 23.864 1.00 41.81 96 HIS A CA 1
ATOM 747 C C . HIS A 1 96 ? 10.273 -5.145 22.412 1.00 41.81 96 HIS A C 1
ATOM 749 O O . HIS A 1 96 ? 9.392 -5.729 21.791 1.00 41.81 96 HIS A O 1
ATOM 755 N N . SER A 1 97 ? 11.463 -4.836 21.902 1.00 53.03 97 SER A N 1
ATOM 756 C CA . SER A 1 97 ? 12.003 -5.198 20.596 1.00 53.03 97 SER A CA 1
ATOM 757 C C . SER A 1 97 ? 11.904 -6.705 20.333 1.00 53.03 97 SER A C 1
ATOM 759 O O . SER A 1 97 ? 12.587 -7.498 20.980 1.00 53.03 97 SER A O 1
ATOM 761 N N . GLY A 1 98 ? 11.082 -7.086 19.356 1.00 40.53 98 GLY A N 1
ATOM 762 C CA . GLY A 1 98 ? 11.102 -8.395 18.715 1.00 40.53 98 GLY A CA 1
ATOM 763 C C . GLY A 1 98 ? 11.440 -8.205 17.241 1.00 40.53 98 GLY A C 1
ATOM 764 O O . GLY A 1 98 ? 10.729 -7.501 16.529 1.00 40.53 98 GLY A O 1
ATOM 765 N N . SER A 1 99 ? 12.547 -8.791 16.780 1.00 46.66 99 SER A N 1
ATOM 766 C CA . SER A 1 99 ? 12.936 -8.762 15.367 1.00 46.66 99 SER A CA 1
ATOM 767 C C . SER A 1 99 ? 11.975 -9.647 14.568 1.00 46.66 99 SER A C 1
ATOM 769 O O . SER A 1 99 ? 12.164 -10.858 14.458 1.00 46.66 99 SER A O 1
ATOM 771 N N . ALA A 1 100 ? 10.906 -9.038 14.057 1.00 45.94 100 ALA A N 1
ATOM 772 C CA . ALA A 1 100 ? 10.040 -9.649 13.063 1.00 45.94 100 ALA A CA 1
ATOM 773 C C . ALA A 1 100 ? 10.796 -9.706 11.728 1.00 45.94 100 ALA A C 1
ATOM 775 O O . ALA A 1 100 ? 11.394 -8.715 11.302 1.00 45.94 100 ALA A O 1
ATOM 776 N N . ARG A 1 101 ? 10.796 -10.872 11.068 1.00 47.16 101 ARG A N 1
ATOM 777 C CA . ARG A 1 101 ? 11.229 -10.959 9.668 1.00 47.16 101 ARG A CA 1
ATOM 778 C C . ARG A 1 101 ? 10.292 -10.085 8.847 1.00 47.16 101 ARG A C 1
ATOM 780 O O . ARG A 1 101 ? 9.089 -10.328 8.843 1.00 47.16 101 ARG A O 1
ATOM 787 N N . LEU A 1 102 ? 10.858 -9.080 8.191 1.00 50.28 102 LEU A N 1
ATOM 788 C CA . LEU A 1 102 ? 10.114 -8.207 7.301 1.00 50.28 102 LEU A CA 1
ATOM 789 C C . LEU A 1 102 ? 9.662 -9.012 6.066 1.00 50.28 102 LEU A C 1
ATOM 791 O O . LEU A 1 102 ? 10.375 -9.924 5.634 1.00 50.28 102 LEU A O 1
ATOM 795 N N . PRO A 1 103 ? 8.467 -8.731 5.533 1.00 57.53 103 PRO A N 1
ATOM 796 C CA . PRO A 1 103 ? 7.959 -9.378 4.330 1.00 57.53 103 PRO A CA 1
ATOM 797 C C . PRO A 1 103 ? 8.811 -8.960 3.130 1.00 57.53 103 PRO A C 1
ATOM 799 O O . PRO A 1 103 ? 9.197 -7.796 3.033 1.00 57.53 103 PRO A O 1
ATOM 802 N N . ARG A 1 104 ? 9.124 -9.923 2.252 1.00 56.38 104 ARG A N 1
ATOM 803 C CA . ARG A 1 104 ? 10.054 -9.781 1.121 1.00 56.38 104 ARG A CA 1
ATOM 804 C C . ARG A 1 104 ? 9.310 -9.502 -0.170 1.00 56.38 104 ARG A C 1
ATOM 806 O O . ARG A 1 104 ? 8.641 -10.393 -0.683 1.00 56.38 104 ARG A O 1
ATOM 813 N N . PHE A 1 105 ? 9.557 -8.352 -0.782 1.00 59.59 105 PHE A N 1
ATOM 814 C CA . PHE A 1 105 ? 8.787 -7.960 -1.955 1.00 59.59 105 PHE A CA 1
ATOM 815 C C 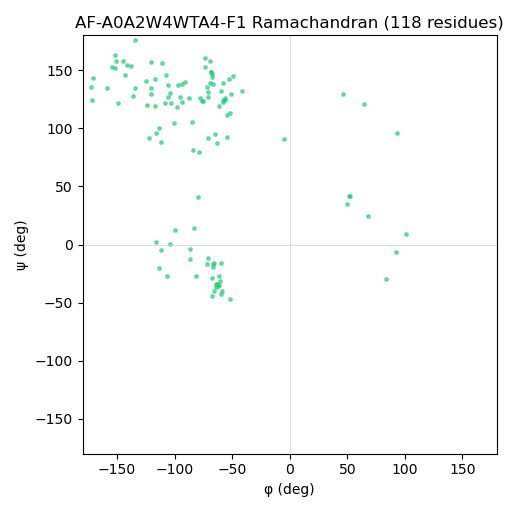. PHE A 1 105 ? 9.419 -8.350 -3.277 1.00 59.59 105 PHE A C 1
ATOM 817 O O . PHE A 1 105 ? 10.626 -8.250 -3.486 1.00 59.59 105 PHE A O 1
ATOM 824 N N . ARG A 1 106 ? 8.571 -8.824 -4.190 1.00 56.59 106 ARG A N 1
ATOM 825 C CA . ARG A 1 106 ? 8.940 -9.120 -5.569 1.00 56.59 106 ARG A CA 1
ATOM 826 C C . ARG A 1 106 ? 8.468 -7.961 -6.429 1.00 56.59 106 ARG A C 1
ATOM 828 O O . ARG A 1 106 ? 7.286 -7.869 -6.744 1.00 56.59 106 ARG A O 1
ATOM 835 N N . GLY A 1 107 ? 9.396 -7.108 -6.861 1.00 47.16 107 GLY A N 1
ATOM 836 C CA . GLY A 1 107 ? 9.125 -6.244 -8.004 1.00 47.16 107 GLY A CA 1
ATOM 837 C C . GLY A 1 107 ? 8.595 -7.099 -9.154 1.00 47.16 107 GLY A C 1
ATOM 838 O O . GLY A 1 107 ? 9.188 -8.138 -9.471 1.00 47.16 107 GLY A O 1
ATOM 839 N N . LEU A 1 108 ? 7.465 -6.700 -9.744 1.00 50.16 108 LEU A N 1
ATOM 840 C CA . LEU A 1 108 ? 6.956 -7.351 -10.946 1.00 50.16 108 LEU A CA 1
ATOM 841 C C . LEU A 1 108 ? 7.967 -7.086 -12.055 1.00 50.16 108 LEU A C 1
ATOM 843 O O . LEU A 1 108 ? 7.946 -6.047 -12.709 1.00 50.16 108 LEU A O 1
ATOM 847 N N . GLY A 1 109 ? 8.882 -8.032 -12.252 1.00 42.28 109 GLY A N 1
ATOM 848 C CA . GLY A 1 109 ? 9.623 -8.126 -13.493 1.00 42.28 109 GLY A CA 1
ATOM 849 C C . GLY A 1 109 ? 8.592 -8.203 -14.606 1.00 42.28 109 GLY A C 1
ATOM 850 O O . GLY A 1 109 ? 7.838 -9.171 -14.678 1.00 42.28 109 GLY A O 1
ATOM 851 N N . SER A 1 110 ? 8.527 -7.150 -15.414 1.00 44.41 110 SER A N 1
ATOM 852 C CA . SER A 1 110 ? 7.704 -7.073 -16.610 1.00 44.41 110 SER A CA 1
ATOM 853 C C . SER A 1 110 ? 8.032 -8.260 -17.520 1.00 44.41 110 SER A C 1
ATOM 855 O O . SER A 1 110 ? 8.972 -8.218 -18.310 1.00 44.41 110 SER A O 1
ATOM 857 N N . GLN A 1 111 ? 7.291 -9.359 -17.387 1.00 41.56 111 GLN A N 1
ATOM 858 C CA . GLN A 1 111 ? 7.170 -10.342 -18.452 1.00 41.56 111 GLN A CA 1
ATOM 859 C C . GLN A 1 111 ? 6.070 -9.839 -19.375 1.00 41.56 111 GLN A C 1
ATOM 861 O O . GLN A 1 111 ? 4.922 -10.275 -19.315 1.00 41.56 111 GLN A O 1
ATOM 866 N N . CYS A 1 112 ? 6.440 -8.907 -20.251 1.00 35.50 112 CYS A N 1
ATOM 867 C CA . CYS A 1 112 ? 5.770 -8.785 -21.534 1.00 35.50 112 CYS A CA 1
ATOM 868 C C . CYS A 1 112 ? 6.032 -10.091 -22.304 1.00 35.50 112 CYS A C 1
ATOM 870 O O . CYS A 1 112 ? 7.010 -10.198 -23.036 1.00 35.50 112 CYS A O 1
ATOM 872 N N . ASN A 1 113 ? 5.191 -11.104 -22.096 1.00 45.66 113 ASN A N 1
ATOM 873 C CA . ASN A 1 113 ? 5.039 -12.206 -23.038 1.00 45.66 113 ASN A CA 1
ATOM 874 C C . ASN A 1 113 ? 4.030 -11.757 -24.096 1.00 45.66 113 ASN A C 1
ATOM 876 O O . ASN A 1 113 ? 2.848 -11.661 -23.790 1.00 45.66 113 ASN A O 1
ATOM 880 N N . ASN A 1 114 ? 4.538 -11.436 -25.283 1.00 45.44 114 ASN A N 1
ATOM 881 C CA . ASN A 1 114 ? 3.872 -11.258 -26.582 1.00 45.44 114 ASN A CA 1
ATOM 882 C C . ASN A 1 114 ? 5.051 -11.109 -27.573 1.00 45.44 114 ASN A C 1
ATOM 884 O O . ASN A 1 114 ? 5.950 -10.320 -27.301 1.00 45.44 114 ASN A O 1
ATOM 888 N N . ASP A 1 115 ? 5.252 -11.864 -28.650 1.00 42.09 115 ASP A N 1
ATOM 889 C CA . ASP A 1 115 ? 4.368 -12.542 -29.599 1.00 42.09 115 ASP A CA 1
ATOM 890 C C . ASP A 1 115 ? 5.191 -13.667 -30.284 1.00 42.09 115 ASP A C 1
ATOM 892 O O . ASP A 1 115 ? 6.395 -13.521 -30.488 1.00 42.09 115 ASP A O 1
ATOM 896 N N . ILE A 1 116 ? 4.646 -14.880 -30.415 1.00 48.91 116 ILE A N 1
ATOM 897 C CA . ILE A 1 116 ? 4.121 -15.480 -31.661 1.00 48.91 116 ILE A CA 1
ATOM 898 C C . ILE A 1 116 ? 5.178 -15.738 -32.753 1.00 48.91 116 ILE A C 1
ATOM 900 O O . ILE A 1 116 ? 5.831 -14.843 -33.280 1.00 48.91 116 ILE A O 1
ATOM 904 N N . SER A 1 117 ? 5.272 -17.021 -33.113 1.00 44.88 117 SER A N 1
ATOM 905 C CA . SER A 1 117 ? 5.961 -17.583 -34.271 1.00 44.88 117 SER A CA 1
ATOM 906 C C . SER A 1 117 ? 5.768 -16.773 -35.555 1.00 44.88 117 SER A C 1
ATOM 908 O O . SER A 1 117 ? 4.640 -16.535 -35.975 1.00 44.88 117 SER A O 1
ATOM 910 N N . CYS A 1 118 ? 6.865 -16.502 -36.257 1.00 36.56 118 CYS A N 1
ATOM 911 C CA . CYS A 1 118 ? 6.851 -16.348 -37.708 1.00 36.56 118 CYS A CA 1
ATOM 912 C C . CYS A 1 118 ? 7.826 -17.371 -38.290 1.00 36.56 118 CYS A C 1
ATOM 914 O O . CYS A 1 118 ? 9.023 -17.120 -38.402 1.00 36.56 118 CYS A O 1
ATOM 916 N N . GLU A 1 119 ? 7.292 -18.548 -38.619 1.00 43.78 119 GLU A N 1
ATOM 917 C CA . GLU A 1 119 ? 7.853 -19.369 -39.685 1.00 43.78 119 GLU A CA 1
ATOM 918 C C . GLU A 1 119 ? 7.541 -18.682 -41.019 1.00 43.78 119 GLU A C 1
ATOM 920 O O . GLU A 1 119 ? 6.382 -18.360 -41.293 1.00 43.78 119 GLU A O 1
ATOM 925 N N . SER A 1 120 ? 8.565 -18.458 -41.839 1.00 56.69 120 SER A N 1
ATOM 926 C CA . SER A 1 120 ? 8.507 -18.413 -43.307 1.00 56.69 120 SER A CA 1
ATOM 927 C C . SER A 1 120 ? 9.915 -18.590 -43.860 1.00 56.69 120 SER A C 1
ATOM 929 O O . SER A 1 120 ? 10.816 -17.861 -43.388 1.00 56.69 120 SER A O 1
#

pLDDT: mean 79.52, std 21.15, range [35.5, 98.25]

Mean predicted aligned error: 10.97 Å

Foldseek 3Di:
DDKFWPDWFADVVQCWIWTAIPVRDIDTGRPVLAQDWDDPVVDTDGAPDDDPVQRGPWTQDPRGQWIARPSRQKIDGNVLRVLRPPPDPDDDDDDDDDDDDHDHIDRPPPPPDDDDDDDD